Protein AF-A0A124ISF8-F1 (afdb_monomer_lite)

Secondary structure (DSSP, 8-state):
--EEEEETTT--EEEEESS---HHHHHHHHHHHHTTB-TTT-PBP-EEE-SS----BTBB---EEEEE-----

Radius of gyration: 11.79 Å; chains: 1; bounding box: 22×26×34 Å

Foldseek 3Di:
DKEWEAEPVPRDTQDIGPDDDDPVVVVVVSCVVPVQARPPPRHGFDDKAQPPFFADDPVDGHGYIYGDDPPDD

Sequence (73 aa):
MAIILYCVNCGRVVMVFRRLRPYSEVWELLIKRTGGRCPYCGYRFNQLDVRHVSYSIGDRVSRGMEIVNQAKL

Structure (mmCIF, N/CA/C/O backbone):
data_AF-A0A124ISF8-F1
#
_entry.id   AF-A0A124ISF8-F1
#
loop_
_atom_site.group_PDB
_atom_site.id
_atom_site.type_symbol
_atom_site.label_atom_id
_atom_site.label_alt_id
_atom_site.label_comp_id
_atom_site.label_asym_id
_atom_site.label_entity_id
_atom_site.label_seq_id
_atom_site.pdbx_PDB_ins_code
_atom_site.Cartn_x
_atom_site.Cartn_y
_atom_site.Cartn_z
_atom_site.occupancy
_atom_site.B_iso_or_equiv
_atom_site.auth_seq_id
_atom_site.auth_comp_id
_atom_site.auth_asym_id
_atom_site.auth_atom_id
_atom_site.pdbx_PDB_model_num
ATOM 1 N N . MET A 1 1 ? 5.648 9.430 -13.330 1.00 61.66 1 MET A N 1
ATOM 2 C CA . MET A 1 1 ? 6.128 8.672 -12.153 1.00 61.66 1 MET A CA 1
ATOM 3 C C . MET A 1 1 ? 4.985 8.557 -11.166 1.00 61.66 1 MET A C 1
ATOM 5 O O . MET A 1 1 ? 4.325 9.561 -10.925 1.00 61.66 1 MET A O 1
ATOM 9 N N . ALA A 1 2 ? 4.721 7.364 -10.647 1.00 69.06 2 ALA A N 1
ATOM 10 C CA . ALA A 1 2 ? 3.683 7.148 -9.648 1.00 69.06 2 ALA A CA 1
ATOM 11 C C . ALA A 1 2 ? 4.246 6.305 -8.502 1.00 69.06 2 ALA A C 1
ATOM 13 O O . ALA A 1 2 ? 5.071 5.432 -8.748 1.00 69.06 2 ALA A O 1
ATOM 14 N N . ILE A 1 3 ? 3.803 6.579 -7.277 1.00 75.75 3 ILE A N 1
ATOM 15 C CA . ILE A 1 3 ? 4.039 5.710 -6.123 1.00 75.75 3 ILE A CA 1
ATOM 16 C C . ILE A 1 3 ? 2.850 4.762 -6.049 1.00 75.75 3 ILE A C 1
ATOM 18 O O . ILE A 1 3 ? 1.706 5.214 -5.954 1.00 75.75 3 ILE A O 1
ATOM 22 N N . ILE A 1 4 ? 3.116 3.464 -6.104 1.00 79.00 4 ILE A N 1
ATOM 23 C CA . ILE A 1 4 ? 2.090 2.428 -6.008 1.00 79.00 4 ILE A CA 1
ATOM 24 C C . ILE A 1 4 ? 2.305 1.685 -4.696 1.00 79.00 4 ILE A C 1
ATOM 26 O O . ILE A 1 4 ? 3.406 1.209 -4.427 1.00 79.00 4 ILE A O 1
ATOM 30 N N . LEU A 1 5 ? 1.254 1.632 -3.881 1.00 81.00 5 LEU A N 1
ATOM 31 C CA . LEU A 1 5 ? 1.236 0.907 -2.621 1.00 81.00 5 LEU A CA 1
ATOM 32 C C . LEU A 1 5 ? 0.582 -0.451 -2.819 1.00 81.00 5 LEU A C 1
ATOM 34 O O . LEU A 1 5 ? -0.580 -0.520 -3.234 1.00 81.00 5 LEU A O 1
ATOM 38 N N . TYR A 1 6 ? 1.298 -1.510 -2.462 1.00 83.75 6 TYR A N 1
ATOM 39 C CA . TYR A 1 6 ? 0.807 -2.882 -2.540 1.00 83.75 6 TYR A CA 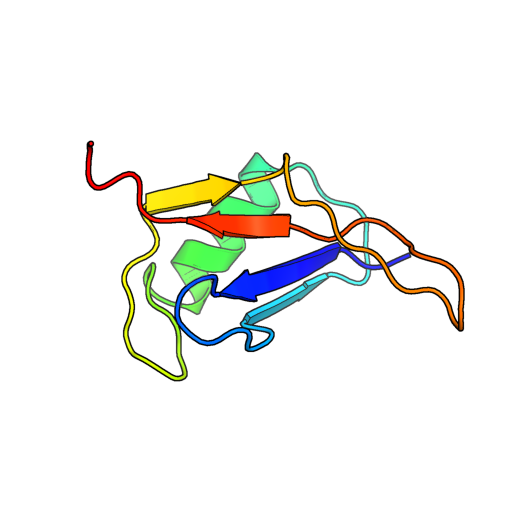1
ATOM 40 C C . TYR A 1 6 ? 0.637 -3.466 -1.142 1.00 83.75 6 TYR A C 1
ATOM 42 O O . TYR A 1 6 ? 1.427 -3.210 -0.232 1.00 83.75 6 TYR A O 1
ATOM 50 N N . CYS A 1 7 ? -0.400 -4.277 -0.963 1.00 84.38 7 CYS A N 1
ATOM 51 C CA . CYS A 1 7 ? -0.540 -5.077 0.245 1.00 84.38 7 CYS A CA 1
ATOM 52 C C . CYS A 1 7 ? 0.295 -6.351 0.110 1.00 84.38 7 CYS A C 1
ATOM 54 O O . CYS A 1 7 ? -0.001 -7.169 -0.756 1.00 84.38 7 CYS A O 1
ATOM 56 N N . VAL A 1 8 ? 1.259 -6.569 1.006 1.00 80.62 8 VAL A N 1
ATOM 57 C CA . VAL A 1 8 ? 2.126 -7.764 0.974 1.00 80.62 8 VAL A CA 1
ATOM 58 C C . VAL A 1 8 ? 1.340 -9.061 1.171 1.00 80.62 8 VAL A C 1
ATOM 60 O O . VAL A 1 8 ? 1.675 -10.085 0.594 1.00 80.62 8 VAL A O 1
ATOM 63 N N . ASN A 1 9 ? 0.234 -9.013 1.916 1.00 84.81 9 ASN A N 1
ATOM 64 C CA . ASN A 1 9 ? -0.577 -10.200 2.183 1.00 84.81 9 ASN A CA 1
ATOM 65 C C . ASN A 1 9 ? -1.369 -10.706 0.962 1.00 84.81 9 ASN A C 1
ATOM 67 O O . ASN A 1 9 ? -1.630 -11.896 0.853 1.00 84.81 9 ASN A O 1
ATOM 71 N N . CYS A 1 10 ? -1.814 -9.820 0.063 1.00 82.94 10 CYS A N 1
ATOM 72 C CA . CYS A 1 10 ? -2.670 -10.213 -1.071 1.00 82.94 10 CYS A CA 1
ATOM 73 C C . CYS A 1 10 ? -2.164 -9.754 -2.444 1.00 82.94 10 CYS A C 1
ATOM 75 O O . CYS A 1 10 ? -2.848 -9.969 -3.4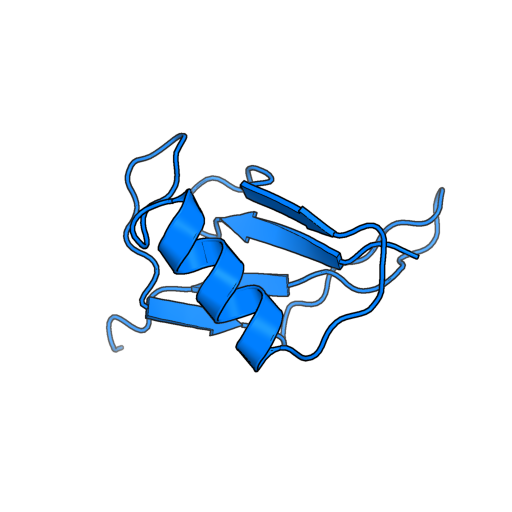42 1.00 82.94 10 CYS A O 1
ATOM 77 N N . GLY A 1 11 ? -1.022 -9.066 -2.504 1.00 81.19 11 GLY A N 1
ATOM 78 C CA . GLY A 1 11 ? -0.410 -8.538 -3.727 1.00 81.19 11 GLY A CA 1
ATOM 79 C C . GLY A 1 11 ? -1.202 -7.428 -4.429 1.00 81.19 11 GLY A C 1
ATOM 80 O O . GLY A 1 11 ? -0.763 -6.913 -5.455 1.00 81.19 11 GLY A O 1
ATOM 81 N N . ARG A 1 12 ? -2.377 -7.038 -3.916 1.00 83.38 12 ARG A N 1
ATOM 82 C CA . ARG A 1 12 ? -3.241 -6.048 -4.573 1.00 83.38 12 ARG A CA 1
ATOM 83 C C . ARG A 1 12 ? -2.767 -4.622 -4.332 1.00 83.38 12 ARG A C 1
ATOM 85 O O . ARG A 1 12 ? -2.330 -4.267 -3.236 1.00 83.38 12 ARG A O 1
ATOM 92 N N . VAL A 1 13 ? -2.958 -3.790 -5.355 1.00 84.81 13 VAL A N 1
ATOM 93 C CA . VAL A 1 13 ? -2.735 -2.344 -5.292 1.00 84.81 13 VAL A CA 1
ATOM 94 C C . VAL A 1 13 ? -3.772 -1.703 -4.378 1.00 84.81 13 VAL A C 1
ATOM 96 O O . VAL A 1 13 ? -4.969 -1.718 -4.666 1.00 84.81 13 VAL A O 1
ATOM 99 N N . VAL A 1 14 ? -3.304 -1.114 -3.284 1.00 85.44 14 VAL A N 1
ATOM 100 C CA . VAL A 1 14 ? -4.133 -0.446 -2.277 1.00 85.44 14 VAL A CA 1
ATOM 101 C C . VAL A 1 14 ? -4.340 1.021 -2.633 1.00 85.44 14 VAL A C 1
ATOM 103 O O . VAL A 1 14 ? -5.453 1.530 -2.533 1.00 85.44 14 VAL A O 1
ATOM 106 N N . MET A 1 15 ? -3.281 1.705 -3.069 1.00 84.81 15 MET A N 1
ATOM 107 C CA . MET A 1 15 ? -3.326 3.120 -3.432 1.00 84.81 15 MET A CA 1
ATOM 108 C C . MET A 1 15 ? -2.285 3.459 -4.494 1.00 84.81 15 MET A C 1
ATOM 110 O O . MET A 1 15 ? -1.225 2.842 -4.569 1.00 84.81 15 MET A O 1
ATOM 114 N N . VAL A 1 16 ? -2.585 4.488 -5.286 1.00 82.50 16 VAL A N 1
ATOM 115 C CA . VAL A 1 16 ? -1.688 5.032 -6.309 1.00 82.50 16 VAL A CA 1
ATOM 116 C C . VAL A 1 16 ? -1.605 6.545 -6.146 1.00 82.50 16 VAL A C 1
ATOM 118 O O . VAL A 1 16 ? -2.626 7.234 -6.153 1.00 82.50 16 VAL A O 1
ATOM 121 N N . PHE A 1 17 ? -0.390 7.076 -6.059 1.00 81.38 17 PHE A N 1
ATOM 122 C CA . PHE A 1 17 ? -0.122 8.509 -6.027 1.00 81.38 17 PHE A CA 1
ATOM 123 C C . PHE A 1 17 ? 0.584 8.926 -7.312 1.00 81.38 17 PHE A C 1
ATOM 125 O O . PHE A 1 17 ? 1.704 8.508 -7.586 1.00 81.38 17 PHE A O 1
ATOM 132 N N . ARG A 1 18 ? -0.064 9.785 -8.106 1.00 74.81 18 ARG A N 1
ATOM 133 C CA . ARG A 1 18 ? 0.489 10.304 -9.373 1.00 74.81 18 ARG A CA 1
ATOM 134 C C . ARG A 1 18 ? 1.480 11.462 -9.195 1.00 74.81 18 ARG A C 1
ATOM 136 O O . ARG A 1 18 ? 2.086 11.898 -10.166 1.00 74.81 18 ARG A O 1
ATOM 143 N N . ARG A 1 19 ? 1.622 11.980 -7.973 1.00 77.31 19 ARG A N 1
ATOM 144 C CA . ARG A 1 19 ? 2.620 12.988 -7.593 1.00 77.31 19 ARG A CA 1
ATOM 145 C C . ARG A 1 19 ? 3.554 12.381 -6.556 1.00 77.31 19 ARG A C 1
ATOM 147 O O . ARG A 1 19 ? 3.084 11.661 -5.676 1.00 77.31 19 ARG A O 1
ATOM 154 N N . LEU A 1 20 ? 4.844 12.692 -6.666 1.00 70.56 20 LEU A N 1
ATOM 155 C CA . LEU A 1 20 ? 5.821 12.381 -5.626 1.00 70.56 20 LEU A CA 1
ATOM 156 C C . LEU A 1 20 ? 5.414 13.114 -4.346 1.00 70.56 20 LEU A C 1
ATOM 158 O O . LEU A 1 20 ? 5.143 14.314 -4.379 1.00 70.56 20 LEU A O 1
ATOM 162 N N . ARG A 1 21 ? 5.337 12.372 -3.244 1.00 75.25 21 ARG A N 1
ATOM 163 C CA . ARG A 1 21 ? 5.035 12.886 -1.909 1.00 75.25 21 ARG A CA 1
ATOM 164 C C . ARG A 1 21 ? 6.017 12.286 -0.902 1.00 75.25 21 ARG A C 1
ATOM 166 O O . ARG A 1 21 ? 6.521 11.186 -1.155 1.00 75.25 21 ARG A O 1
ATOM 173 N N . PRO A 1 22 ? 6.289 12.972 0.218 1.00 80.00 22 PRO A N 1
ATOM 174 C CA . PRO A 1 22 ? 7.044 12.409 1.330 1.00 80.00 22 PRO A CA 1
ATOM 175 C C . PRO A 1 22 ? 6.396 11.124 1.852 1.00 80.00 22 PRO A C 1
ATOM 177 O O . PRO A 1 22 ? 5.172 10.994 1.867 1.00 80.00 22 PRO A O 1
ATOM 180 N N . TYR A 1 23 ? 7.210 10.181 2.326 1.00 76.38 23 TYR A N 1
ATOM 181 C CA . TYR A 1 23 ? 6.717 8.890 2.817 1.00 76.38 23 TYR A CA 1
ATOM 182 C C . TYR A 1 23 ? 5.792 9.017 4.033 1.00 76.38 23 TYR A C 1
ATOM 184 O O . TYR A 1 23 ? 4.826 8.265 4.138 1.00 76.38 23 TYR A O 1
ATOM 192 N N . SER A 1 24 ? 6.038 9.994 4.910 1.00 80.94 24 SER A N 1
ATOM 193 C CA . SER A 1 24 ? 5.153 10.312 6.038 1.00 80.94 24 SER A CA 1
ATOM 194 C C . SER A 1 24 ? 3.753 10.704 5.564 1.00 80.94 24 SER A C 1
ATOM 196 O O . SER A 1 24 ? 2.764 10.146 6.028 1.00 80.94 24 SER A O 1
ATOM 198 N N . GLU A 1 25 ? 3.668 11.580 4.563 1.00 85.94 25 GLU A N 1
ATOM 199 C CA . GLU A 1 25 ? 2.394 12.015 3.988 1.00 85.94 25 GLU A CA 1
ATOM 200 C C . GLU A 1 25 ? 1.663 10.854 3.291 1.00 85.94 25 GLU A C 1
ATOM 202 O O . GLU A 1 25 ? 0.446 10.704 3.404 1.00 85.94 25 GLU A O 1
ATOM 207 N N . VAL A 1 26 ? 2.407 9.989 2.595 1.00 84.06 26 VAL A N 1
ATOM 208 C CA . VAL A 1 26 ? 1.865 8.773 1.967 1.00 84.06 26 VAL A CA 1
ATOM 209 C C . VAL A 1 26 ? 1.260 7.834 3.018 1.00 84.06 26 VAL A C 1
ATOM 211 O O . VAL A 1 26 ? 0.161 7.317 2.804 1.00 84.06 26 VAL A O 1
ATOM 214 N N . TRP A 1 27 ? 1.935 7.644 4.157 1.00 83.88 27 TRP A N 1
ATOM 215 C CA . TRP A 1 27 ? 1.452 6.820 5.268 1.00 83.88 27 TRP A CA 1
ATOM 216 C C . TRP A 1 27 ? 0.182 7.379 5.905 1.00 83.88 27 TRP A C 1
ATOM 218 O O . TRP A 1 27 ? -0.799 6.655 6.079 1.00 83.88 27 TRP A O 1
ATOM 228 N N . GLU A 1 28 ? 0.171 8.676 6.205 1.00 87.38 28 GLU A N 1
ATOM 229 C CA . GLU A 1 28 ? -0.987 9.347 6.795 1.00 87.38 28 GLU A CA 1
ATOM 230 C C . GLU A 1 28 ? -2.207 9.266 5.877 1.00 87.38 28 GLU A C 1
ATOM 232 O O . GLU A 1 28 ? -3.305 8.928 6.324 1.00 87.38 28 GLU A O 1
ATOM 237 N N . LEU A 1 29 ? -2.021 9.510 4.576 1.00 88.31 29 LEU A N 1
ATOM 238 C CA . LEU A 1 29 ? -3.094 9.402 3.589 1.00 88.31 29 LEU A CA 1
ATOM 239 C C . LEU A 1 29 ? -3.608 7.966 3.459 1.00 88.31 29 LEU A C 1
ATOM 241 O O . LEU A 1 29 ? -4.819 7.767 3.329 1.00 88.31 29 LEU A O 1
ATOM 245 N N . LEU A 1 30 ? -2.717 6.974 3.525 1.00 85.25 30 LEU A N 1
ATOM 246 C CA . LEU A 1 30 ? -3.099 5.566 3.536 1.00 85.25 30 LEU A CA 1
ATOM 247 C C . LEU A 1 30 ? -3.956 5.240 4.763 1.00 85.25 30 LEU A C 1
ATOM 249 O O . LEU A 1 30 ? -5.057 4.709 4.600 1.00 85.25 30 LEU A O 1
ATOM 253 N N . ILE A 1 31 ? -3.493 5.568 5.974 1.00 87.50 31 ILE A N 1
ATOM 254 C CA . ILE A 1 31 ? -4.237 5.292 7.211 1.00 87.50 31 ILE A CA 1
ATOM 255 C C . ILE A 1 31 ? -5.573 6.031 7.204 1.00 87.50 31 ILE A C 1
ATOM 257 O O . ILE A 1 31 ? -6.604 5.412 7.460 1.00 87.50 31 ILE A O 1
ATOM 261 N N . LYS A 1 32 ? -5.590 7.316 6.836 1.00 88.25 32 LYS A N 1
ATOM 262 C CA . LYS A 1 32 ? -6.815 8.125 6.788 1.00 88.25 32 LYS A CA 1
ATOM 263 C C . LYS A 1 32 ? -7.856 7.550 5.829 1.00 88.25 32 LYS A C 1
ATOM 265 O O . LYS A 1 32 ? -9.047 7.610 6.114 1.00 88.25 32 LYS A O 1
ATOM 270 N N . ARG A 1 33 ? -7.423 6.998 4.691 1.00 86.31 33 ARG A N 1
ATOM 271 C CA . ARG A 1 33 ? -8.330 6.475 3.660 1.00 86.31 33 ARG A CA 1
ATOM 272 C C . ARG A 1 33 ? -8.778 5.040 3.915 1.00 86.31 33 ARG A C 1
ATOM 274 O O . ARG A 1 33 ? -9.886 4.681 3.534 1.00 86.31 33 ARG A O 1
ATOM 281 N N . THR A 1 34 ? -7.916 4.221 4.507 1.00 84.50 34 THR A N 1
ATOM 282 C CA . THR A 1 34 ? -8.140 2.772 4.639 1.00 84.50 34 THR A CA 1
ATOM 283 C C . THR A 1 34 ? -8.391 2.316 6.076 1.00 84.50 34 THR A C 1
ATOM 285 O O . THR A 1 34 ? -8.645 1.139 6.320 1.00 84.50 34 THR A O 1
ATOM 288 N N . GLY A 1 35 ? -8.289 3.224 7.051 1.00 86.06 35 GLY A N 1
ATOM 289 C CA . GLY A 1 35 ? -8.341 2.890 8.475 1.00 86.06 35 GLY A CA 1
ATOM 290 C C . GLY A 1 35 ? -7.176 2.002 8.925 1.00 86.06 35 GLY A C 1
ATOM 291 O O . GLY A 1 35 ? -7.316 1.255 9.891 1.00 86.06 35 GLY A O 1
ATOM 292 N N . GLY A 1 36 ? -6.058 2.014 8.190 1.00 84.88 36 GLY A N 1
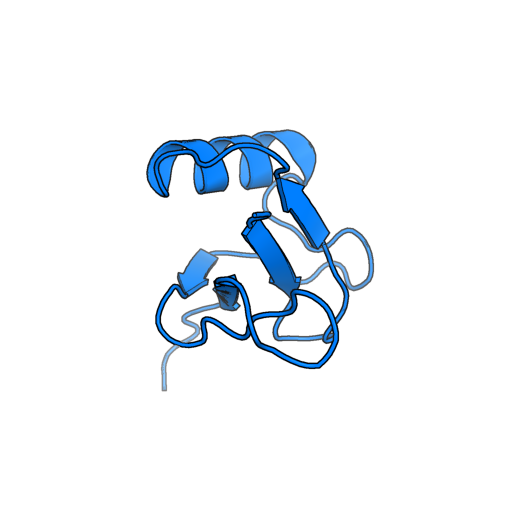ATOM 293 C CA . GLY A 1 36 ? -4.919 1.130 8.443 1.00 84.88 36 GLY A CA 1
ATOM 294 C C . GLY A 1 36 ? -5.193 -0.340 8.103 1.00 84.88 36 GLY A C 1
ATOM 295 O O . GLY A 1 36 ? -4.584 -1.228 8.701 1.00 84.88 36 GLY A O 1
ATOM 296 N N . ARG A 1 37 ? -6.122 -0.629 7.181 1.00 87.88 37 ARG A N 1
ATOM 297 C CA . ARG A 1 37 ? -6.445 -1.996 6.741 1.00 87.88 37 ARG A CA 1
ATOM 298 C C . ARG A 1 37 ? -6.503 -2.116 5.230 1.00 87.88 37 ARG A C 1
ATOM 300 O O . ARG A 1 37 ? -6.946 -1.211 4.537 1.00 87.88 37 ARG A O 1
ATOM 307 N N . CYS A 1 38 ? -6.135 -3.274 4.7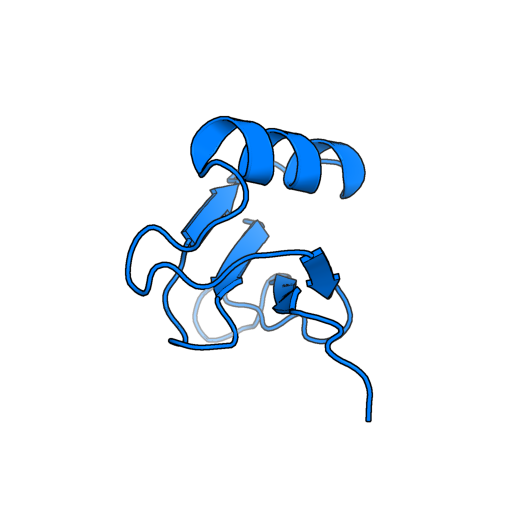02 1.00 86.44 38 CYS A N 1
ATOM 308 C CA . CYS A 1 38 ? -6.310 -3.549 3.287 1.00 86.44 38 CYS A CA 1
ATOM 309 C C . CYS A 1 38 ? -7.803 -3.593 2.940 1.00 86.44 38 CYS A C 1
ATOM 311 O O . CYS A 1 38 ? -8.522 -4.400 3.530 1.00 86.44 38 CYS A O 1
ATOM 313 N N . PRO A 1 39 ? -8.273 -2.808 1.953 1.00 86.62 39 PRO A N 1
ATOM 314 C CA . PRO A 1 39 ? -9.680 -2.809 1.559 1.00 86.62 39 PRO A CA 1
ATOM 315 C C . PRO A 1 39 ? -10.120 -4.128 0.905 1.00 86.62 39 PRO A C 1
ATOM 317 O O . PRO A 1 39 ? -11.313 -4.364 0.773 1.00 86.62 39 PRO A O 1
ATOM 320 N N . TYR A 1 40 ? -9.178 -4.988 0.498 1.00 88.75 40 TYR A N 1
ATOM 321 C CA . TYR A 1 40 ? -9.485 -6.257 -0.168 1.00 88.75 40 TYR A CA 1
ATOM 322 C C . TYR A 1 40 ? -9.465 -7.461 0.774 1.00 88.75 40 TYR A C 1
ATOM 324 O O . TYR A 1 40 ? -10.350 -8.301 0.697 1.00 88.75 40 TYR A O 1
ATOM 332 N N . CYS A 1 41 ? -8.452 -7.571 1.638 1.00 87.25 41 CYS A N 1
ATOM 333 C CA . CYS A 1 41 ? -8.270 -8.738 2.511 1.00 87.25 41 CYS A CA 1
ATOM 334 C C . CYS A 1 41 ? -8.393 -8.419 4.009 1.00 87.25 41 CYS A C 1
ATOM 336 O O . CYS A 1 41 ? -8.194 -9.299 4.837 1.00 87.25 41 CYS A O 1
ATOM 338 N N . GLY A 1 42 ? -8.664 -7.161 4.380 1.00 86.38 42 GLY A N 1
ATOM 339 C CA . GLY A 1 42 ? -8.799 -6.731 5.777 1.00 86.38 42 GLY A CA 1
ATOM 340 C C . GLY A 1 42 ? -7.492 -6.705 6.580 1.00 86.38 42 GLY A C 1
ATOM 341 O O . GLY A 1 42 ? -7.513 -6.363 7.763 1.00 86.38 42 GLY A O 1
ATOM 342 N N . TYR A 1 43 ? -6.360 -7.038 5.953 1.00 85.31 43 TYR A N 1
ATOM 343 C CA . TYR A 1 43 ? -5.054 -7.128 6.604 1.00 85.31 43 TYR A CA 1
ATOM 344 C C . TYR A 1 43 ? -4.625 -5.786 7.205 1.00 85.31 43 TYR A C 1
ATOM 346 O O . TYR A 1 43 ? -4.653 -4.772 6.509 1.00 85.31 43 TYR A O 1
ATOM 354 N N . ARG A 1 44 ? -4.234 -5.766 8.485 1.00 85.94 44 ARG A N 1
ATOM 355 C CA . ARG A 1 44 ? -3.802 -4.536 9.166 1.00 85.94 44 ARG A CA 1
ATOM 356 C C . ARG A 1 44 ? -2.395 -4.134 8.743 1.00 85.94 44 ARG A C 1
ATOM 358 O O . ARG A 1 44 ? -1.487 -4.958 8.679 1.00 85.94 44 ARG A O 1
ATOM 365 N N . PHE A 1 45 ? -2.239 -2.847 8.483 1.00 83.75 45 PHE A N 1
ATOM 366 C CA . PHE A 1 45 ? -0.994 -2.217 8.088 1.00 83.75 45 PHE A CA 1
ATOM 367 C C . PHE A 1 45 ? -0.329 -1.595 9.309 1.00 83.75 45 PHE A C 1
ATOM 369 O O . PHE A 1 45 ? -0.945 -0.759 9.965 1.00 83.75 45 PHE A O 1
ATOM 376 N N . ASN A 1 46 ? 0.926 -1.954 9.577 1.00 77.50 46 ASN A N 1
ATOM 377 C CA . ASN A 1 46 ? 1.685 -1.364 10.683 1.00 77.50 46 ASN A CA 1
ATOM 378 C C . ASN A 1 46 ? 2.889 -0.550 10.197 1.00 77.50 46 ASN A C 1
ATOM 380 O O . ASN A 1 46 ? 3.342 0.340 10.911 1.00 77.50 46 ASN A O 1
ATOM 384 N N . GLN A 1 47 ? 3.380 -0.808 8.981 1.00 76.19 47 GLN A N 1
ATOM 385 C CA . GLN A 1 47 ? 4.504 -0.077 8.413 1.00 76.19 47 GLN A CA 1
ATOM 386 C C . GLN A 1 47 ? 4.449 -0.041 6.878 1.00 76.19 47 GLN A C 1
ATOM 388 O O . GLN A 1 47 ? 4.016 -0.997 6.234 1.00 76.19 47 GLN A O 1
ATOM 393 N N . LEU A 1 48 ? 4.932 1.057 6.291 1.00 73.50 48 LEU A N 1
ATOM 394 C CA . LEU A 1 48 ? 5.329 1.106 4.883 1.00 73.50 48 LEU A CA 1
ATOM 395 C C . LEU A 1 48 ? 6.765 0.607 4.748 1.00 73.50 48 LEU A C 1
ATOM 397 O O . LEU A 1 48 ? 7.697 1.227 5.264 1.00 73.50 48 LEU A O 1
ATOM 401 N N . ASP A 1 49 ? 6.934 -0.498 4.038 1.00 71.50 49 ASP A N 1
ATOM 402 C CA . ASP A 1 49 ? 8.224 -0.989 3.600 1.00 71.50 49 ASP A CA 1
ATOM 403 C C . ASP A 1 49 ? 8.608 -0.367 2.252 1.00 71.50 49 ASP A C 1
ATOM 405 O O . ASP A 1 49 ? 8.072 -0.669 1.184 1.00 71.50 49 ASP A O 1
ATOM 409 N N . VAL A 1 50 ? 9.576 0.539 2.325 1.00 66.00 50 VAL A N 1
ATOM 410 C CA . VAL A 1 50 ? 10.163 1.234 1.175 1.00 66.00 50 VAL A CA 1
ATOM 411 C C . VAL A 1 50 ? 11.420 0.499 0.682 1.00 66.00 50 VAL A C 1
ATOM 413 O O . VAL A 1 50 ? 12.167 1.028 -0.132 1.00 66.00 50 VAL A O 1
ATOM 416 N N . ARG A 1 51 ? 11.718 -0.708 1.178 1.00 58.56 51 ARG A N 1
ATOM 417 C CA . ARG A 1 51 ? 12.845 -1.525 0.700 1.00 58.56 51 ARG A CA 1
ATOM 418 C C . ARG A 1 51 ? 12.448 -2.357 -0.512 1.00 58.56 51 ARG A C 1
ATOM 420 O O . ARG A 1 51 ? 13.252 -2.515 -1.424 1.00 58.56 51 ARG A O 1
ATOM 427 N N . HIS A 1 52 ? 11.200 -2.815 -0.573 1.00 53.16 52 HIS A N 1
ATOM 428 C CA . HIS A 1 52 ? 10.656 -3.570 -1.705 1.00 53.16 52 HIS A CA 1
ATOM 429 C C . HIS A 1 52 ? 9.955 -2.658 -2.707 1.00 53.16 52 HIS A C 1
ATOM 431 O O . HIS A 1 52 ? 8.769 -2.750 -3.027 1.00 53.16 52 HIS A O 1
ATOM 437 N N . VAL A 1 53 ? 10.735 -1.707 -3.196 1.00 52.03 53 VAL A N 1
ATOM 438 C CA . VAL A 1 53 ? 10.278 -0.750 -4.182 1.00 52.03 53 VAL A CA 1
ATOM 439 C C . VAL A 1 53 ? 10.311 -1.431 -5.540 1.00 52.03 53 VAL A C 1
ATOM 441 O O . VAL A 1 53 ? 11.329 -1.407 -6.219 1.00 52.03 53 VAL A O 1
ATOM 444 N N . SER A 1 54 ? 9.197 -2.058 -5.921 1.00 44.00 54 SER A N 1
ATOM 445 C CA . SER A 1 54 ? 8.996 -2.651 -7.245 1.00 44.00 54 SER A CA 1
ATOM 446 C C . SER A 1 54 ? 8.240 -1.686 -8.125 1.00 44.00 54 SER A C 1
ATOM 448 O O . SER A 1 54 ? 7.225 -1.098 -7.755 1.00 44.00 54 SER A O 1
ATOM 450 N N . TYR A 1 55 ? 8.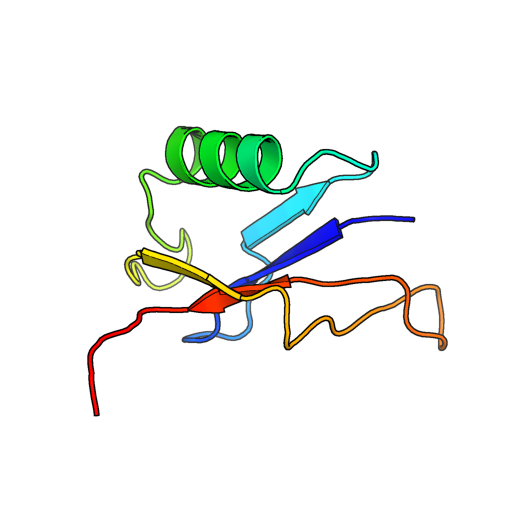778 -1.475 -9.296 1.00 48.31 55 TYR A N 1
ATOM 451 C CA . TYR A 1 55 ? 8.470 -0.309 -10.052 1.00 48.31 55 TYR A CA 1
ATOM 452 C C . TYR A 1 55 ? 7.761 -0.652 -11.426 1.00 48.31 55 TYR A C 1
ATOM 454 O O . TYR A 1 55 ? 7.916 -1.764 -11.909 1.00 48.31 55 TYR A O 1
ATOM 462 N N . SER A 1 56 ? 7.044 0.259 -12.126 1.00 36.53 56 SER A N 1
ATOM 463 C CA . SER A 1 56 ? 6.647 0.101 -13.567 1.00 36.53 56 SER A CA 1
ATOM 464 C C . SER A 1 56 ? 6.379 1.439 -14.302 1.00 36.53 56 SER A C 1
ATOM 466 O O . SER A 1 56 ? 5.677 2.322 -13.817 1.00 36.53 56 SER A O 1
ATOM 468 N N . ILE A 1 57 ? 7.003 1.617 -15.468 1.00 36.22 57 ILE A N 1
ATOM 469 C CA . ILE A 1 57 ? 6.914 2.702 -16.465 1.00 36.22 57 ILE A CA 1
ATOM 470 C C . ILE A 1 57 ? 7.129 1.996 -17.814 1.00 36.22 57 ILE A C 1
ATOM 472 O O . ILE A 1 57 ? 8.255 1.857 -18.291 1.00 36.22 57 ILE A O 1
ATOM 476 N N . GLY A 1 58 ? 6.055 1.431 -18.371 1.00 52.56 58 GLY A N 1
ATOM 477 C CA . GLY A 1 58 ? 6.190 0.359 -19.370 1.00 52.56 58 GLY A CA 1
ATOM 478 C C . GLY A 1 58 ? 6.981 -0.832 -18.798 1.00 52.56 58 GLY A C 1
ATOM 479 O O . GLY A 1 58 ? 6.950 -1.052 -17.586 1.00 52.56 58 GLY A O 1
ATOM 480 N N . ASP A 1 59 ? 7.760 -1.527 -19.634 1.00 34.03 59 ASP A N 1
ATOM 481 C CA . ASP A 1 59 ? 8.700 -2.608 -19.255 1.00 34.03 59 ASP A CA 1
ATOM 482 C C . ASP A 1 59 ? 9.836 -2.191 -18.299 1.00 34.03 59 ASP A C 1
ATOM 484 O O . ASP A 1 59 ? 10.746 -2.975 -18.024 1.00 34.03 59 ASP A O 1
ATOM 488 N N . ARG A 1 60 ? 9.864 -0.951 -17.795 1.00 38.66 60 ARG A N 1
ATOM 489 C CA . ARG A 1 60 ? 10.942 -0.488 -16.918 1.00 38.66 60 ARG A CA 1
ATOM 490 C C . ARG A 1 60 ? 10.434 0.172 -15.673 1.00 38.66 60 ARG A C 1
ATOM 492 O O . ARG A 1 60 ? 9.543 0.996 -15.645 1.00 38.66 60 ARG A O 1
ATOM 499 N N . VAL A 1 61 ? 11.052 -0.214 -14.594 1.00 45.03 61 VAL A N 1
ATOM 500 C CA . VAL A 1 61 ? 10.461 -0.221 -13.288 1.00 45.03 61 VAL A CA 1
ATOM 501 C C . VAL A 1 61 ? 10.730 1.269 -12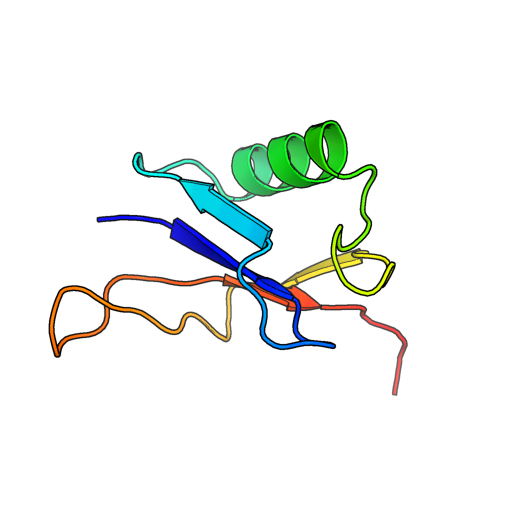.753 1.00 45.03 61 VAL A C 1
ATOM 503 O O . VAL A 1 61 ? 11.898 1.578 -12.550 1.00 45.03 61 VAL A O 1
ATOM 506 N N . SER A 1 62 ? 9.695 2.201 -12.596 1.00 49.06 62 SER A N 1
ATOM 507 C CA . SER A 1 62 ? 9.365 3.422 -11.634 1.00 49.06 62 SER A CA 1
ATOM 508 C C . SER A 1 62 ? 8.789 3.293 -10.115 1.00 49.06 62 SER A C 1
ATOM 510 O O . SER A 1 62 ? 7.701 2.751 -9.983 1.00 49.06 62 SER A O 1
ATOM 512 N N . ARG A 1 63 ? 9.458 3.712 -8.996 1.00 52.19 63 ARG A N 1
ATOM 513 C CA . ARG A 1 63 ? 9.407 3.249 -7.549 1.00 52.19 63 ARG A CA 1
ATOM 514 C C . ARG A 1 63 ? 8.053 2.816 -6.893 1.00 52.19 63 ARG A C 1
ATOM 516 O O . ARG A 1 63 ? 7.197 3.671 -6.688 1.00 52.19 63 ARG A O 1
ATOM 523 N N . GLY A 1 64 ? 7.898 1.562 -6.425 1.00 53.84 64 GLY A N 1
ATOM 524 C CA . GLY A 1 64 ? 6.766 1.088 -5.577 1.00 53.84 64 GLY A CA 1
ATOM 525 C C . GLY A 1 64 ? 7.025 1.085 -4.062 1.00 53.84 64 GLY A C 1
ATOM 526 O O . GLY A 1 64 ? 8.131 1.354 -3.638 1.00 53.84 64 GLY A O 1
ATOM 527 N N . MET A 1 65 ? 6.031 0.819 -3.217 1.00 64.50 65 MET A N 1
ATOM 528 C CA . MET A 1 65 ? 6.246 0.546 -1.785 1.00 64.50 65 MET A CA 1
ATOM 529 C C . MET A 1 65 ? 5.318 -0.563 -1.336 1.00 64.50 65 MET A C 1
ATOM 531 O O . MET A 1 65 ? 4.165 -0.657 -1.770 1.00 64.50 65 MET A O 1
ATOM 535 N N . GLU A 1 66 ? 5.816 -1.375 -0.428 1.00 66.88 66 GLU A N 1
ATOM 536 C CA . GLU A 1 66 ? 5.070 -2.460 0.164 1.00 66.88 66 GLU A CA 1
ATOM 537 C C . GLU A 1 66 ? 4.516 -2.035 1.515 1.00 66.88 66 GLU A C 1
ATOM 539 O O . GLU A 1 66 ? 5.079 -1.197 2.211 1.00 66.88 66 GLU A O 1
ATOM 544 N N . ILE A 1 67 ? 3.363 -2.578 1.885 1.00 68.56 67 ILE A N 1
ATOM 545 C CA . ILE A 1 67 ? 2.800 -2.367 3.211 1.00 68.56 67 ILE A CA 1
ATOM 546 C C . ILE A 1 67 ? 2.943 -3.670 3.988 1.00 68.56 67 ILE A C 1
ATOM 548 O O . ILE A 1 67 ? 2.278 -4.661 3.666 1.00 68.56 67 ILE A O 1
ATOM 552 N N . VAL A 1 68 ? 3.804 -3.651 5.005 1.00 70.56 68 VAL A N 1
ATOM 553 C CA . VAL A 1 68 ? 4.148 -4.810 5.832 1.00 70.56 68 VAL A CA 1
ATOM 554 C C . VAL A 1 68 ? 3.524 -4.705 7.220 1.00 70.56 68 VAL A C 1
ATOM 556 O O . VAL A 1 68 ? 3.200 -3.629 7.736 1.00 70.56 68 VAL A O 1
ATOM 559 N N . ASN A 1 69 ? 3.377 -5.863 7.850 1.00 59.69 69 ASN A N 1
ATOM 560 C CA . ASN A 1 69 ? 3.151 -5.961 9.277 1.00 59.69 69 ASN A CA 1
ATOM 561 C C . ASN A 1 69 ? 4.428 -6.520 9.906 1.00 59.69 69 ASN A C 1
ATOM 563 O O . ASN A 1 69 ? 4.782 -7.666 9.641 1.00 59.69 69 ASN A O 1
ATOM 567 N N . GLN A 1 70 ? 5.105 -5.737 10.748 1.00 56.44 70 GLN A N 1
ATOM 568 C CA . GLN A 1 70 ? 6.115 -6.284 11.652 1.00 56.44 70 GLN A CA 1
ATOM 569 C C . GLN A 1 70 ? 5.419 -7.047 12.786 1.00 56.44 70 GLN A C 1
ATOM 571 O O . GLN A 1 70 ? 5.395 -6.622 13.939 1.00 56.44 70 GLN A O 1
ATOM 576 N N . ALA A 1 71 ? 4.842 -8.198 12.459 1.00 51.50 71 ALA A N 1
ATOM 577 C CA . ALA A 1 71 ? 4.661 -9.251 13.438 1.00 51.50 71 ALA A CA 1
ATOM 578 C C . ALA A 1 71 ? 5.971 -10.045 13.447 1.00 51.50 71 ALA A C 1
ATOM 580 O O . ALA A 1 71 ? 6.181 -10.904 12.600 1.00 51.50 71 ALA A O 1
ATOM 581 N N . LYS A 1 72 ? 6.871 -9.628 14.348 1.00 40.03 72 LYS A N 1
ATOM 582 C CA . LYS A 1 72 ? 8.074 -10.331 14.823 1.00 40.03 72 LYS A CA 1
ATOM 583 C C . LYS A 1 72 ? 8.169 -11.800 14.382 1.00 40.03 72 LYS A C 1
ATOM 585 O O . LYS A 1 72 ? 7.336 -12.599 14.805 1.00 40.03 72 LYS A O 1
ATOM 590 N N . LEU A 1 73 ? 9.262 -12.126 13.697 1.00 37.78 73 LEU A N 1
ATOM 591 C CA . LEU A 1 73 ? 10.129 -13.267 14.002 1.00 37.78 73 LEU A CA 1
ATOM 592 C C . LEU A 1 73 ? 11.573 -12.806 13.799 1.00 37.78 73 LEU A C 1
ATOM 594 O O . LEU A 1 73 ? 11.861 -12.287 12.699 1.00 37.78 73 LEU A O 1
#

pLDDT: mean 71.88, std 16.24, range [34.03, 88.75]